Protein 5M31 (pdb70)

B-factor: mean 29.48, std 11.25, range [15.14, 81.18]

InterPro domains:
  IPR002589 Macro domain [PF01661] (18-130)
  IPR002589 Macro domain [PS51154] (1-155)
  IPR002589 Macro domain [SM00506] (1-132)
  IPR043472 Macro domain-like [G3DSA:3.40.220.10] (1-148)
  IPR043472 Macro domain-like [SSF52949] (1-149)
  IPR050892 ADP-ribose derivative metabolism enzymes [PTHR12521] (2-158)

Sequence (151 aa):
GGMLRFVRGNLLEAPVEALVNTVNTVGVMGKGVALQFKRAFPDNYQAYVKACERGQVQIGRIFVYDRGPLAQPRYIFNFPTKKHWRHPSRMEEYVEEGLKKDLVCRRIQELRVRSIALPPLGAGNGGLPWPEVKQRIQEALEALEEGVEVWWVYEEP

Radius of gyration: 13.83 Å; Cα contacts (8 Å, |Δi|>4): 325; chains: 1; bounding box: 28×33×36 Å

Structure (mmCIF, N/CA/C/O backbone):
data_5M31
#
_entry.id   5M31
#
_cell.length_a   103.600
_cell.length_b   45.020
_cell.length_c   35.540
_cell.angle_alpha   90.00
_cell.angle_beta   101.25
_cell.angle_gamma   90.00
#
_symmetry.space_group_name_H-M   'C 1 2 1'
#
loop_
_entity.id
_entity.type
_entity.pdbx_description
1 polymer 'Appr-1-p processing domain protein'
2 non-polymer GLYCEROL
3 non-polymer 'CHLORIDE ION'
4 water water
#
loop_
_atom_site.group_PDB
_atom_site.id
_atom_site.type_symbol
_atom_site.label_atom_id
_atom_site.label_alt_id
_atom_site.label_comp_id
_atom_site.label_asym_id
_atom_site.label_entity_id
_atom_site.label_seq_id
_atom_site.pdbx_PDB_ins_code
_atom_site.Cartn_x
_atom_site.Cartn_y
_atom_site.Cartn_z
_atom_site.occupancy
_atom_site.B_iso_or_equiv
_atom_site.auth_seq_id
_atom_site.auth_comp_id
_atom_site.auth_asym_id
_atom_site.auth_atom_id
_atom_site.pdbx_PDB_model_num
ATOM 1 N N . GLY A 1 9 ? -15.649 -33.226 32.185 1.00 66.58 -1 GLY A N 1
ATOM 2 C CA . GLY A 1 9 ? -16.988 -33.579 31.600 1.00 66.66 -1 GLY A CA 1
ATOM 3 C C . GLY A 1 9 ? -17.226 -33.095 30.172 1.00 65.19 -1 GLY A C 1
ATOM 4 O O . GLY A 1 9 ? -18.231 -32.421 29.880 1.00 63.88 -1 GLY A O 1
ATOM 5 N N . GLY A 1 10 ? -16.313 -33.464 29.273 1.00 62.98 0 GLY A N 1
ATOM 6 C CA . GLY A 1 10 ? -16.417 -33.085 27.867 1.00 58.54 0 GLY A CA 1
ATOM 7 C C . GLY A 1 10 ? -17.458 -33.921 27.152 1.00 56.64 0 GLY A C 1
ATOM 8 O O . GLY A 1 10 ? -17.598 -35.112 27.433 1.00 57.54 0 GLY A O 1
ATOM 9 N N . MET A 1 11 ? -18.173 -33.308 26.206 1.00 50.13 1 MET A N 1
ATOM 10 C CA . MET A 1 11 ? -19.383 -33.907 25.665 1.00 51.22 1 MET A CA 1
ATOM 11 C C . MET A 1 11 ? -19.749 -33.219 24.351 1.00 44.49 1 MET A C 1
ATOM 12 O O . MET A 1 11 ? -19.734 -32.010 24.289 1.00 44.08 1 MET A O 1
ATOM 17 N N . LEU A 1 12 ? -20.084 -34.015 23.335 1.00 41.00 2 LEU A N 1
ATOM 18 C CA . LEU A 1 12 ? -20.525 -33.522 22.033 1.00 40.37 2 LEU A CA 1
ATOM 19 C C . LEU A 1 12 ? -22.008 -33.817 21.868 1.00 42.25 2 LEU A C 1
ATOM 20 O O . LEU A 1 12 ? -22.435 -34.974 22.013 1.00 42.64 2 LEU A O 1
ATOM 25 N N . ARG A 1 13 ? -22.805 -32.774 21.601 1.00 40.71 3 ARG A N 1
ATOM 26 C CA . ARG A 1 13 ? -24.246 -32.914 21.435 1.00 41.81 3 ARG A CA 1
ATOM 27 C C . ARG A 1 13 ? -24.651 -32.267 20.118 1.00 38.49 3 ARG A C 1
ATOM 28 O O . ARG A 1 13 ? -24.202 -31.163 19.803 1.00 30.96 3 ARG A O 1
ATOM 36 N N . PHE A 1 14 ? -25.536 -32.942 19.378 1.00 40.44 4 PHE A N 1
ATOM 37 C CA . PHE A 1 14 ? -26.048 -32.423 18.123 1.00 38.52 4 PHE A CA 1
ATOM 38 C C . PHE A 1 14 ? -27.510 -31.991 18.307 1.00 37.47 4 PHE A C 1
ATOM 39 O O . PHE A 1 14 ? -28.364 -32.819 18.633 1.00 43.89 4 PHE A O 1
ATOM 47 N N . VAL A 1 15 ? -27.784 -30.688 18.152 1.00 32.66 5 VAL A N 1
ATOM 48 C CA . VAL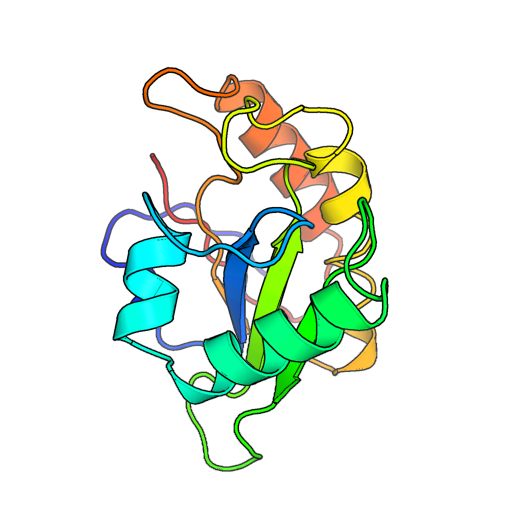 A 1 15 ? -29.046 -30.055 18.566 1.00 31.37 5 VAL A CA 1
ATOM 49 C C . VAL A 1 15 ? -29.706 -29.218 17.418 1.00 29.72 5 VAL A C 1
ATOM 50 O O . VAL A 1 15 ? -29.053 -28.897 16.439 1.00 28.59 5 VAL A O 1
ATOM 54 N N . ARG A 1 16 ? -30.956 -28.804 17.591 1.00 28.94 6 ARG A N 1
ATOM 55 C CA . ARG A 1 16 ? -31.574 -27.856 16.669 1.00 29.34 6 ARG A CA 1
ATOM 56 C C . ARG A 1 16 ? -31.999 -26.636 17.404 1.00 29.49 6 ARG A C 1
ATOM 57 O O . ARG A 1 16 ? -32.374 -26.711 18.624 1.00 31.71 6 ARG A O 1
ATOM 65 N N . GLY A 1 17 ? -31.967 -25.513 16.716 1.00 27.99 7 GLY A N 1
ATOM 66 C CA . GLY A 1 17 ? -32.372 -24.245 17.296 1.00 27.55 7 GLY A CA 1
ATOM 67 C C . GLY A 1 17 ? -31.602 -23.072 16.758 1.00 25.91 7 GLY A C 1
ATOM 68 O O . GLY A 1 17 ? -30.993 -23.155 15.657 1.00 25.31 7 GLY A O 1
ATOM 69 N N . ASN A 1 18 ? -31.525 -21.999 17.564 1.00 25.28 8 ASN A N 1
ATOM 70 C CA . ASN A 1 18 ? -30.869 -20.758 17.140 1.00 24.83 8 ASN A CA 1
ATOM 71 C C . ASN A 1 18 ? -29.464 -20.740 17.728 1.00 22.96 8 ASN A C 1
ATOM 72 O O . ASN A 1 18 ? -29.291 -20.559 18.954 1.00 22.05 8 ASN A O 1
ATOM 77 N N . LEU A 1 19 ? -28.476 -20.936 16.885 1.00 21.40 9 LEU A N 1
ATOM 78 C CA . LEU A 1 19 ? -27.077 -20.964 17.356 1.00 21.21 9 LEU A CA 1
ATOM 79 C C . LEU A 1 19 ? -26.705 -19.748 18.197 1.00 21.67 9 LEU A C 1
ATOM 80 O O . LEU A 1 19 ? -25.912 -19.853 19.167 1.00 21.99 9 LEU A O 1
ATOM 85 N N . LEU A 1 20 ? -27.258 -18.599 17.833 1.00 23.40 10 LEU A N 1
ATOM 86 C CA . LEU A 1 20 ? -26.917 -17.354 18.451 1.00 26.55 10 LEU A CA 1
ATOM 87 C C . LEU A 1 20 ? -27.375 -17.286 19.902 1.00 27.13 10 LEU A C 1
ATOM 88 O O . LEU A 1 20 ? -26.797 -16.545 20.651 1.00 29.84 10 LEU A O 1
ATOM 93 N N . GLU A 1 21 ? -28.298 -18.165 20.296 1.00 25.38 11 GLU A N 1
ATOM 94 C CA . GLU A 1 21 ? -28.802 -18.249 21.655 1.00 27.94 11 GLU A CA 1
ATOM 95 C C . GLU A 1 21 ? -28.096 -19.271 22.532 1.00 25.47 11 GLU A C 1
ATOM 96 O O . GLU A 1 21 ? -28.486 -19.476 23.689 1.00 25.29 11 GLU A O 1
ATOM 102 N N . ALA A 1 22 ? -27.115 -19.985 21.970 1.00 22.54 12 ALA A N 1
ATOM 103 C CA . ALA A 1 22 ? -26.502 -21.050 22.699 1.00 22.05 12 ALA A CA 1
ATOM 104 C C . ALA A 1 22 ? -25.845 -20.429 23.975 1.00 21.92 12 ALA A C 1
ATOM 105 O O . ALA A 1 22 ? -25.109 -19.470 23.852 1.00 21.94 12 ALA A O 1
ATOM 107 N N . PRO A 1 23 ? -26.033 -21.037 25.129 1.00 22.84 13 PRO A N 1
ATOM 108 C CA . PRO A 1 23 ? -25.583 -20.379 26.416 1.00 23.51 13 PRO A CA 1
ATOM 109 C C . PRO A 1 23 ? -24.168 -20.765 26.786 1.00 23.02 13 PRO A C 1
ATOM 110 O O . PRO A 1 23 ? -23.914 -21.416 27.828 1.00 24.11 13 PRO A O 1
ATOM 114 N N . VAL A 1 24 ? -23.256 -20.470 25.858 1.00 21.49 14 VAL A N 1
ATOM 115 C CA . VAL A 1 24 ? -21.896 -20.994 25.916 1.00 21.07 14 VAL A CA 1
ATOM 116 C C . VAL A 1 24 ? -20.876 -19.876 25.901 1.00 20.73 14 VAL A C 1
ATOM 117 O O . VAL A 1 24 ? -21.223 -18.745 25.758 1.00 21.97 14 VAL A O 1
ATOM 121 N N . GLU A 1 25 ? -19.599 -20.218 26.046 1.00 20.07 15 GLU A N 1
ATOM 122 C CA . GLU A 1 25 ? -18.520 -19.222 26.114 1.00 20.72 15 GLU A CA 1
ATOM 123 C C . GLU A 1 25 ? -18.126 -18.736 24.740 1.00 19.48 15 GLU A C 1
ATOM 124 O O . GLU A 1 25 ? -17.609 -17.650 24.631 1.00 20.07 15 GLU A O 1
ATOM 130 N N . ALA A 1 26 ? -18.286 -19.586 23.710 1.00 18.90 16 ALA A N 1
ATOM 131 C CA . ALA A 1 26 ? -17.748 -19.277 22.389 1.00 17.62 16 ALA A CA 1
ATOM 132 C C . ALA A 1 26 ? -18.757 -19.722 21.338 1.00 17.03 16 ALA A C 1
ATOM 133 O O . ALA A 1 26 ? -19.292 -20.806 21.457 1.00 17.26 16 ALA A O 1
ATOM 135 N N . LEU A 1 27 ? -18.952 -18.885 20.324 1.00 16.79 17 LEU A N 1
ATOM 136 C CA . LEU A 1 27 ? -19.707 -19.257 19.132 1.00 15.98 17 LEU A CA 1
ATOM 137 C C . LEU A 1 27 ? -18.786 -19.311 17.938 1.00 15.49 17 LEU A C 1
ATOM 138 O O . LEU A 1 27 ? -17.915 -18.452 17.760 1.00 15.23 17 LEU A O 1
ATOM 143 N N . VAL A 1 28 ? -19.054 -20.278 17.095 1.00 15.15 18 VAL A N 1
ATOM 144 C CA . VAL A 1 28 ? -18.387 -20.345 15.752 1.00 15.14 18 VAL A CA 1
ATOM 145 C C . VAL A 1 28 ? -19.271 -19.749 14.666 1.00 15.90 18 VAL A C 1
ATOM 146 O O . VAL A 1 28 ? -20.442 -20.129 14.519 1.00 16.40 18 VAL A O 1
ATOM 150 N N . ASN A 1 29 ? -18.671 -18.852 13.907 1.00 15.82 19 ASN A N 1
ATOM 151 C CA . ASN A 1 29 ? -19.259 -18.193 12.740 1.00 16.25 19 ASN A CA 1
ATOM 152 C C . ASN A 1 29 ? -18.504 -18.719 11.530 1.00 16.67 19 ASN A C 1
ATOM 153 O O . ASN A 1 29 ? -17.286 -18.752 11.547 1.00 17.25 19 ASN A O 1
ATOM 158 N N . THR A 1 30 ? -19.214 -19.119 10.499 1.00 16.91 20 THR A N 1
ATOM 159 C CA . THR A 1 30 ? -18.564 -19.646 9.286 1.00 17.38 20 THR A CA 1
ATOM 160 C C . THR A 1 30 ? -18.380 -18.481 8.301 1.00 17.65 20 THR A C 1
ATOM 161 O O . THR A 1 30 ? -19.352 -17.765 7.957 1.00 17.83 20 THR A O 1
ATOM 165 N N . VAL A 1 31 ? -17.128 -18.243 7.895 1.00 16.88 21 VAL A N 1
ATOM 166 C CA . VAL A 1 31 ? -16.800 -17.040 7.185 1.00 17.61 21 VAL A CA 1
ATOM 167 C C . VAL A 1 31 ? -16.008 -17.358 5.910 1.00 18.14 21 VAL A C 1
ATOM 168 O O . VAL A 1 31 ? -15.678 -18.508 5.625 1.00 19.37 21 VAL A O 1
ATOM 172 N N . ASN A 1 32 ? -15.771 -16.331 5.155 1.00 19.58 22 ASN A N 1
ATOM 173 C CA . ASN A 1 32 ? -14.812 -16.384 4.028 1.00 18.83 22 ASN A CA 1
ATOM 174 C C . ASN A 1 32 ? -13.621 -15.509 4.367 1.00 20.02 22 ASN A C 1
ATOM 175 O O . ASN A 1 32 ? -13.518 -14.974 5.499 1.00 19.90 22 ASN A O 1
ATOM 180 N N . THR A 1 33 ? -12.656 -15.433 3.458 1.00 19.72 23 THR A N 1
ATOM 181 C CA . THR A 1 33 ? -11.406 -14.745 3.753 1.00 20.78 23 THR A CA 1
ATOM 182 C C . THR A 1 33 ? -11.316 -13.387 3.106 1.00 21.31 23 THR A C 1
ATOM 183 O O . THR A 1 33 ? -10.272 -12.742 3.175 1.00 22.73 23 THR A O 1
ATOM 187 N N . VAL A 1 34 ? -12.372 -12.961 2.441 1.00 21.38 24 VAL A N 1
ATOM 188 C CA . VAL A 1 34 ? -12.370 -11.663 1.731 1.00 23.13 24 VAL A CA 1
ATOM 189 C C . VAL A 1 34 ? -13.125 -10.509 2.411 1.00 23.93 24 VAL A C 1
ATOM 190 O O . VAL A 1 34 ? -13.175 -9.415 1.872 1.00 26.53 24 VAL A O 1
ATOM 194 N N . GLY A 1 35 ? -13.647 -10.734 3.610 1.00 22.62 25 GLY A N 1
ATOM 195 C CA . GLY A 1 35 ? -14.096 -9.638 4.456 1.00 23.14 25 GLY A CA 1
ATOM 196 C C . GLY A 1 35 ? -15.540 -9.285 4.270 1.00 23.84 25 GLY A C 1
ATOM 197 O O . GLY A 1 35 ? -15.941 -8.165 4.554 1.00 25.87 25 GLY A O 1
ATOM 198 N N . VAL A 1 36 ? -16.342 -10.272 3.852 1.00 23.06 26 VAL A N 1
ATOM 199 C CA . VAL A 1 36 ? -17.765 -10.072 3.618 1.00 23.69 26 VAL A CA 1
ATOM 200 C C . VAL A 1 36 ? -18.618 -11.019 4.483 1.00 22.72 26 VAL A C 1
ATOM 201 O O . VAL A 1 36 ? -18.358 -12.233 4.547 1.00 22.36 26 VAL A O 1
ATOM 205 N N . MET A 1 37 ? -19.598 -10.465 5.197 1.00 22.74 27 MET A N 1
ATOM 206 C CA . MET A 1 37 ? -20.566 -11.302 5.900 1.00 21.74 27 MET A CA 1
ATOM 207 C C . MET A 1 37 ? -21.924 -10.944 5.350 1.00 24.59 27 MET A C 1
ATOM 208 O O . MET A 1 37 ? -22.625 -10.119 5.910 1.00 26.49 27 MET A O 1
ATOM 213 N N . GLY A 1 38 ? -22.276 -11.562 4.236 1.00 25.75 28 GLY A N 1
ATOM 214 C CA . GLY A 1 38 ? -23.461 -11.110 3.467 1.00 28.10 28 GLY A CA 1
ATOM 215 C C . GLY A 1 38 ? -24.642 -12.065 3.503 1.00 30.07 28 GLY A C 1
ATOM 216 O O . GLY A 1 38 ? -25.764 -11.704 3.044 1.00 30.14 28 GLY A O 1
ATOM 217 N N . LYS A 1 39 ? -24.400 -13.331 3.795 1.00 30.12 29 LYS A N 1
ATOM 218 C CA . LYS A 1 39 ? -25.483 -14.320 3.718 1.00 33.00 29 LYS A CA 1
ATOM 219 C C . LYS A 1 39 ? -25.308 -15.413 4.720 1.00 31.62 29 LYS A C 1
ATOM 220 O O . LYS A 1 39 ? -24.248 -15.539 5.334 1.00 28.92 29 LYS A O 1
ATOM 226 N N . GLY A 1 40 ? -26.368 -16.195 4.918 1.00 31.62 30 GLY A N 1
ATOM 227 C CA . GLY A 1 40 ? -26.293 -17.352 5.802 1.00 30.83 30 GLY A CA 1
ATOM 228 C C . GLY A 1 40 ? -25.931 -17.016 7.234 1.00 28.02 30 GLY A C 1
ATOM 229 O O . GLY A 1 40 ? -26.385 -16.004 7.819 1.00 26.61 30 GLY A O 1
ATOM 230 N N . VAL A 1 41 ? -25.159 -17.922 7.842 1.00 26.34 31 VAL A N 1
ATOM 231 C CA . VAL A 1 41 ? -24.791 -17.781 9.214 1.00 24.70 31 VAL A CA 1
ATOM 232 C C . VAL A 1 41 ? -24.066 -16.450 9.435 1.00 22.74 31 VAL A C 1
ATOM 233 O O . VAL A 1 41 ? -24.330 -15.730 10.408 1.00 22.28 31 VAL A O 1
ATOM 237 N N . ALA A 1 42 ? -23.164 -16.120 8.529 1.00 21.29 32 ALA A N 1
ATOM 238 C CA . ALA A 1 42 ? -22.284 -14.957 8.740 1.00 21.21 32 ALA A CA 1
ATOM 239 C C . ALA A 1 42 ? -23.143 -13.674 8.796 1.00 21.77 32 ALA A C 1
ATOM 240 O O . ALA A 1 42 ? -22.854 -12.764 9.543 1.00 21.11 32 ALA A O 1
ATOM 242 N N . LEU A 1 43 ? -24.181 -13.609 7.965 1.00 22.96 33 LEU A N 1
ATOM 243 C CA . LEU A 1 43 ? -25.102 -12.469 8.003 1.00 24.89 33 LEU A CA 1
ATOM 244 C C . LEU A 1 43 ? -25.750 -12.312 9.373 1.00 24.95 33 LEU A C 1
ATOM 245 O O . LEU A 1 43 ? -25.828 -11.209 9.922 1.00 24.71 33 LEU A O 1
ATOM 250 N N . GLN A 1 44 ? -26.142 -13.424 9.974 1.00 25.15 34 GLN A N 1
ATOM 251 C CA . GLN A 1 44 ? -26.778 -13.379 11.296 1.00 26.79 34 GLN A CA 1
ATOM 252 C C . GLN A 1 44 ? -25.765 -12.866 12.321 1.00 25.22 34 GLN A C 1
ATOM 253 O O . GLN A 1 44 ? -26.086 -12.040 13.190 1.00 24.79 34 GLN A O 1
ATOM 259 N N . PHE A 1 45 ? -24.532 -13.365 12.204 1.00 22.73 35 PHE A N 1
ATOM 260 C CA . PHE A 1 45 ? -23.435 -12.899 13.070 1.00 21.74 35 PHE A CA 1
ATOM 261 C C . PHE A 1 45 ? -23.113 -11.438 12.872 1.00 21.60 35 PHE A C 1
ATOM 262 O O . PHE A 1 45 ? -22.880 -10.725 13.849 1.00 23.15 35 PHE A O 1
ATOM 270 N N . LYS A 1 46 ? -23.102 -10.957 11.634 1.00 22.46 36 LYS A N 1
ATOM 271 C CA . LYS A 1 46 ? -22.842 -9.528 11.402 1.00 24.14 36 LYS A CA 1
ATOM 272 C C . LYS A 1 46 ? -23.833 -8.653 12.157 1.00 25.97 36 LYS A C 1
ATOM 273 O O . LYS A 1 46 ? -23.441 -7.698 12.822 1.00 25.95 36 LYS A O 1
ATOM 279 N N . ARG A 1 47 ? -25.111 -9.008 12.020 1.00 27.85 37 ARG A N 1
ATOM 280 C CA . ARG A 1 47 ? -26.239 -8.247 12.686 1.00 29.68 37 ARG A CA 1
ATOM 281 C C . ARG A 1 47 ? -26.197 -8.336 14.219 1.00 29.00 37 ARG A C 1
ATOM 282 O O . ARG A 1 47 ? -26.410 -7.330 14.888 1.00 29.81 37 ARG A O 1
ATOM 290 N N . ALA A 1 48 ? -25.845 -9.512 14.772 1.00 26.63 38 ALA A N 1
ATOM 291 C CA . ALA A 1 48 ? -25.853 -9.754 16.218 1.00 27.19 38 ALA A CA 1
ATOM 292 C C . ALA A 1 48 ? -24.598 -9.237 16.865 1.00 25.68 38 ALA A C 1
ATOM 293 O O . ALA A 1 48 ? -24.582 -8.935 18.061 1.00 26.52 38 ALA A O 1
ATOM 295 N N . PHE A 1 49 ? -23.487 -9.257 16.099 1.00 23.97 39 PHE A N 1
ATOM 296 C CA . PHE A 1 49 ? -22.191 -8.978 16.656 1.00 23.62 39 PHE A CA 1
ATOM 297 C C . PHE A 1 49 ? -21.396 -8.000 15.802 1.00 23.92 39 PHE A C 1
ATOM 298 O O . PHE A 1 49 ? -20.313 -8.349 15.225 1.00 22.13 39 PHE A O 1
ATOM 306 N N . PRO A 1 50 ? -21.831 -6.735 15.803 1.00 25.12 40 PRO A N 1
ATOM 307 C CA . PRO A 1 50 ? -21.149 -5.775 14.930 1.00 25.53 40 PRO A CA 1
ATOM 308 C C . PRO A 1 50 ? -19.644 -5.548 15.228 1.00 25.23 40 PRO A C 1
ATOM 309 O O . PRO A 1 50 ? -18.850 -5.315 14.304 1.00 24.57 40 PRO A O 1
ATOM 313 N N . ASP A 1 51 ? -19.248 -5.540 16.494 1.00 25.22 41 ASP A N 1
ATOM 314 C CA . ASP A 1 51 ? -17.838 -5.322 16.800 1.00 25.85 41 ASP A CA 1
ATOM 315 C C . ASP A 1 51 ? -16.929 -6.464 16.260 1.00 23.71 41 ASP A C 1
ATOM 316 O O . ASP A 1 51 ? -15.818 -6.212 15.786 1.00 22.96 41 ASP A O 1
ATOM 321 N N . ASN A 1 52 ? -17.439 -7.698 16.313 1.00 21.79 42 ASN A N 1
ATOM 322 C CA . ASN A 1 52 ? -16.770 -8.856 15.703 1.00 20.04 42 ASN A CA 1
ATOM 323 C C . ASN A 1 52 ? -16.656 -8.660 14.213 1.00 19.89 42 ASN A C 1
ATOM 324 O O . ASN A 1 52 ? -15.592 -8.894 13.649 1.00 19.23 42 ASN A O 1
ATOM 329 N N . TYR A 1 53 ? -17.735 -8.183 13.587 1.00 20.22 43 TYR A N 1
ATOM 330 C CA . TYR A 1 53 ? -17.695 -7.970 12.128 1.00 20.92 43 TYR A CA 1
ATOM 331 C C . TYR A 1 53 ? -16.634 -6.957 11.741 1.00 22.03 43 TYR A C 1
ATOM 332 O O . TYR A 1 53 ? -15.789 -7.223 10.856 1.00 21.45 43 TYR A O 1
ATOM 341 N N . GLN A 1 54 ? -16.580 -5.832 12.452 1.00 23.74 44 GLN A N 1
ATOM 342 C CA . GLN A 1 54 ? -15.555 -4.821 12.129 1.00 26.45 44 GLN A CA 1
ATOM 343 C C . GLN A 1 54 ? -14.164 -5.351 12.363 1.00 24.93 44 GLN A C 1
ATOM 344 O O . GLN A 1 54 ? -13.270 -5.115 11.569 1.00 24.56 44 GLN A O 1
ATOM 350 N N . ALA A 1 55 ? -13.960 -6.066 13.483 1.00 23.23 45 ALA A N 1
ATOM 351 C CA . ALA A 1 55 ? -12.647 -6.675 13.733 1.00 22.99 45 ALA A CA 1
ATOM 352 C C . ALA A 1 55 ? -12.245 -7.669 12.656 1.00 21.53 45 ALA A C 1
ATOM 353 O O . ALA A 1 55 ? -11.078 -7.674 12.194 1.00 22.08 45 ALA A O 1
ATOM 355 N N . TYR A 1 56 ? -13.224 -8.451 12.213 1.00 20.34 46 TYR A N 1
ATOM 356 C CA . TYR A 1 56 ? -13.041 -9.420 11.126 1.00 19.69 46 TYR A CA 1
ATOM 357 C C . TYR A 1 56 ? -12.661 -8.745 9.817 1.00 20.71 46 TYR A C 1
ATOM 358 O O . TYR A 1 56 ? -11.739 -9.191 9.096 1.00 20.22 46 TYR A O 1
ATOM 367 N N . VAL A 1 57 ? -13.332 -7.660 9.493 1.00 21.91 47 VAL A N 1
ATOM 368 C CA . VAL A 1 57 ? -12.995 -6.925 8.284 1.00 22.93 47 VAL A CA 1
ATOM 369 C C . VAL A 1 57 ? -11.544 -6.458 8.326 1.00 23.68 47 VAL A C 1
ATOM 370 O O . VAL A 1 57 ? -10.790 -6.641 7.339 1.00 23.18 47 VAL A O 1
ATOM 374 N N . LYS A 1 58 ? -11.132 -5.851 9.442 1.00 24.43 48 LYS A N 1
ATOM 375 C CA . LYS A 1 58 ? -9.764 -5.428 9.585 1.00 26.47 48 LYS A CA 1
ATOM 376 C C . LYS A 1 58 ? -8.761 -6.589 9.525 1.00 24.73 48 LYS A C 1
ATOM 377 O O . LYS A 1 58 ? -7.721 -6.450 8.847 1.00 25.67 48 LYS A O 1
ATOM 383 N N . ALA A 1 59 ? -9.107 -7.747 10.096 1.00 22.78 49 ALA A N 1
ATOM 384 C CA . ALA A 1 59 ? -8.207 -8.907 10.079 1.00 22.45 49 ALA A CA 1
ATOM 385 C C . ALA A 1 59 ? -8.059 -9.416 8.638 1.00 22.69 49 ALA A C 1
ATOM 386 O O . ALA A 1 59 ? -6.971 -9.830 8.174 1.00 23.21 49 ALA A O 1
ATOM 388 N N . CYS A 1 60 ? -9.165 -9.387 7.911 1.00 22.76 50 CYS A N 1
ATOM 389 C CA . CYS A 1 60 ? -9.072 -9.784 6.477 1.00 23.65 50 CYS A CA 1
ATOM 390 C C . CYS A 1 60 ? -8.198 -8.808 5.684 1.00 26.38 50 CYS A C 1
ATOM 391 O O . CYS A 1 60 ? -7.490 -9.220 4.756 1.00 26.86 50 CYS A O 1
ATOM 394 N N . GLU A 1 61 ? -8.334 -7.509 5.933 1.00 28.66 51 GLU A N 1
ATOM 395 C CA . GLU A 1 61 ? -7.506 -6.505 5.221 1.00 33.44 51 GLU A CA 1
ATOM 396 C C . GLU A 1 61 ? -6.026 -6.746 5.466 1.00 33.15 51 GLU A C 1
ATOM 397 O O . GLU A 1 61 ? -5.192 -6.534 4.569 1.00 34.66 51 GLU A O 1
ATOM 403 N N . ARG A 1 62 ? -5.704 -7.246 6.651 1.00 33.22 52 ARG A N 1
ATOM 404 C CA . ARG A 1 62 ? -4.335 -7.579 7.012 1.00 35.95 52 ARG A CA 1
ATOM 405 C C . ARG A 1 62 ? -3.846 -8.916 6.457 1.00 35.61 52 ARG A C 1
ATOM 406 O O . ARG A 1 62 ? -2.678 -9.228 6.612 1.00 38.91 52 ARG A O 1
ATOM 414 N N . GLY A 1 63 ? -4.722 -9.718 5.870 1.00 33.45 53 GLY A N 1
ATOM 415 C CA . GLY A 1 63 ? -4.357 -11.063 5.404 1.00 33.69 53 GLY A CA 1
ATOM 416 C C . GLY A 1 63 ? -4.284 -12.106 6.519 1.00 32.05 53 GLY A C 1
ATOM 417 O O . GLY A 1 63 ? -3.789 -13.231 6.309 1.00 31.54 53 GLY A O 1
ATOM 418 N N . GLN A 1 64 ? -4.913 -11.794 7.647 1.00 27.99 54 GLN A N 1
ATOM 419 C CA . GLN A 1 64 ? -4.821 -12.634 8.796 1.00 27.89 54 GLN A CA 1
ATOM 420 C C . GLN A 1 64 ? -5.801 -13.799 8.764 1.00 25.39 54 GLN A C 1
ATOM 421 O O . GLN A 1 64 ? -5.665 -14.757 9.550 1.00 24.66 54 GLN A O 1
ATOM 427 N N . VAL A 1 65 ? -6.872 -13.654 7.989 1.00 23.48 55 VAL A N 1
ATOM 428 C CA . VAL A 1 65 ? -7.902 -14.670 7.912 1.00 22.84 55 VAL A CA 1
ATOM 429 C C . VAL A 1 65 ? -7.671 -15.568 6.723 1.00 22.18 55 VAL A C 1
ATOM 430 O O . VAL A 1 65 ? -7.599 -15.095 5.589 1.00 23.84 55 VAL A O 1
ATOM 434 N N . GLN A 1 66 ? -7.352 -16.817 7.009 1.00 21.13 56 GLN A N 1
ATOM 435 C CA . GLN A 1 66 ? -6.974 -17.777 5.982 1.00 22.48 56 GLN A CA 1
ATOM 436 C C . GLN A 1 66 ? -7.547 -19.110 6.312 1.00 20.67 56 GLN A C 1
ATOM 437 O O . GLN A 1 66 ? -7.938 -19.383 7.445 1.00 19.80 56 GLN A O 1
ATOM 443 N N . ILE A 1 67 ? -7.597 -19.972 5.305 1.00 21.43 57 ILE A N 1
ATOM 444 C CA . ILE A 1 67 ? -7.943 -21.358 5.529 1.00 20.81 57 ILE A CA 1
ATOM 445 C C . ILE A 1 67 ? -7.010 -21.972 6.602 1.00 20.87 57 ILE A C 1
ATOM 446 O O . ILE A 1 67 ? -5.783 -21.740 6.593 1.00 20.84 57 ILE A O 1
ATOM 451 N N . GLY A 1 68 ? -7.644 -22.633 7.583 1.00 19.59 58 GLY A N 1
ATOM 452 C CA . GLY A 1 68 ? -6.953 -23.271 8.705 1.00 20.20 58 GLY A CA 1
ATOM 453 C C . GLY A 1 68 ? -6.495 -22.294 9.737 1.00 19.47 58 GLY A C 1
ATOM 454 O O . GLY A 1 68 ? -5.718 -22.671 10.625 1.00 20.49 58 GLY A O 1
ATOM 455 N N . ARG A 1 69 ? -6.978 -21.040 9.675 1.00 18.75 59 ARG A N 1
ATOM 456 C CA . ARG A 1 69 ? -6.538 -19.994 10.605 1.00 19.60 59 ARG A CA 1
ATOM 457 C C . ARG A 1 69 ? -7.766 -19.210 11.070 1.00 19.93 59 ARG A C 1
ATOM 458 O O . ARG A 1 69 ? -8.140 -18.220 10.498 1.00 20.77 59 ARG A O 1
ATOM 466 N N . ILE A 1 70 ? -8.369 -19.699 12.159 1.00 18.46 60 ILE A N 1
ATOM 467 C CA . ILE A 1 70 ? -9.545 -19.084 12.747 1.00 18.35 60 ILE A CA 1
ATOM 468 C C . ILE A 1 70 ? -9.194 -17.715 13.268 1.00 18.55 60 ILE A C 1
ATOM 469 O O . ILE A 1 70 ? -8.171 -17.526 13.976 1.00 20.56 60 ILE A O 1
ATOM 474 N N . PHE A 1 71 ? -10.058 -16.763 13.020 1.00 17.87 61 PHE A N 1
ATOM 475 C CA . PHE A 1 71 ? -9.914 -15.453 13.606 1.00 18.36 61 PHE A CA 1
ATOM 476 C C . PHE A 1 71 ? -10.848 -15.327 14.805 1.00 17.82 61 PHE A C 1
ATOM 477 O O . PHE A 1 71 ? -12.040 -15.370 14.633 1.00 16.53 61 PHE A O 1
ATOM 485 N N . VAL A 1 72 ? -10.272 -15.199 16.017 1.00 18.77 62 VAL A N 1
ATOM 486 C CA . VAL A 1 72 ? -11.045 -15.115 17.237 1.00 19.65 62 VAL A CA 1
ATOM 487 C C . VAL A 1 72 ? -11.189 -13.681 17.675 1.00 19.91 62 VAL A C 1
ATOM 488 O O . VAL A 1 72 ? -10.194 -12.905 17.657 1.00 22.12 62 VAL A O 1
ATOM 492 N N . TYR A 1 73 ? -12.409 -13.288 17.986 1.00 18.91 63 TYR A N 1
ATOM 493 C CA . TYR A 1 73 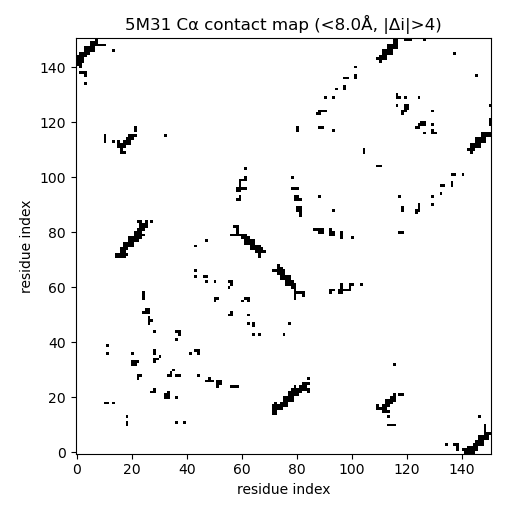? -12.678 -11.978 18.584 1.00 20.11 63 TYR A CA 1
ATOM 494 C C . TYR A 1 73 ? -13.129 -12.163 20.042 1.00 20.31 63 TYR A C 1
ATOM 495 O O . TYR A 1 73 ? -14.014 -13.001 20.317 1.00 19.43 63 TYR A O 1
ATOM 504 N N . ASP A 1 74 ? -12.485 -11.434 20.954 1.00 21.58 64 ASP A N 1
ATOM 505 C CA . ASP A 1 74 ? -12.798 -11.477 22.372 1.00 22.47 64 ASP A CA 1
ATOM 506 C C . ASP A 1 74 ? -13.701 -10.299 22.746 1.00 23.30 64 ASP A C 1
ATOM 507 O O . ASP A 1 74 ? -13.284 -9.129 22.685 1.00 24.21 64 ASP A O 1
ATOM 512 N N . ARG A 1 75 ? -14.921 -10.593 23.184 1.00 22.89 65 ARG A N 1
ATOM 513 C CA . ARG A 1 75 ? -15.849 -9.543 23.525 1.00 23.98 65 ARG A CA 1
ATOM 514 C C . ARG A 1 75 ? -15.612 -9.046 24.945 1.00 25.52 65 ARG A C 1
ATOM 515 O O . ARG A 1 75 ? -16.226 -8.092 25.385 1.00 27.26 65 ARG A O 1
ATOM 523 N N . GLY A 1 76 ? -14.730 -9.707 25.661 1.00 25.98 66 GLY A N 1
ATOM 524 C CA . GLY A 1 76 ? -14.372 -9.272 27.005 1.00 27.85 66 GLY A CA 1
ATOM 525 C C . GLY A 1 76 ? -14.773 -10.286 28.060 1.00 27.96 66 GLY A C 1
ATOM 526 O O . GLY A 1 76 ? -15.619 -11.132 27.841 1.00 26.92 66 GLY A O 1
ATOM 527 N N . PRO A 1 77 ? -14.093 -10.247 29.204 1.00 29.65 67 PRO A N 1
ATOM 528 C CA . PRO A 1 77 ? -14.289 -11.277 30.202 1.00 30.11 67 PRO A CA 1
ATOM 529 C C . PRO A 1 77 ? -15.677 -11.334 30.806 1.00 30.06 67 PRO A C 1
ATOM 530 O O . PRO A 1 77 ? -15.983 -12.319 31.476 1.00 31.64 67 PRO A O 1
ATOM 534 N N . LEU A 1 78 ? -16.485 -10.267 30.673 1.00 29.73 68 LEU A N 1
ATOM 535 C CA . LEU A 1 78 ? -17.816 -10.231 31.256 1.00 30.32 68 LEU A CA 1
ATOM 536 C C . LEU A 1 78 ? -18.904 -10.534 30.238 1.00 28.25 68 LEU A C 1
ATOM 537 O O . LEU A 1 78 ? -20.097 -10.470 30.549 1.00 28.58 68 LEU A O 1
ATOM 542 N N . ALA A 1 79 ? -18.492 -10.855 29.024 1.00 26.43 69 ALA A N 1
ATOM 543 C CA . ALA A 1 79 ? -19.449 -11.013 27.933 1.00 25.01 69 ALA A CA 1
ATOM 544 C C . ALA A 1 79 ? -19.873 -12.459 27.799 1.00 24.13 69 ALA A C 1
ATOM 545 O O . ALA A 1 79 ? -19.130 -13.369 28.174 1.00 23.75 69 ALA A O 1
ATOM 547 N N . GLN A 1 80 ? -21.041 -12.653 27.181 1.00 23.80 70 GLN A N 1
ATOM 548 C CA . GLN A 1 80 ? -21.509 -13.954 26.737 1.00 22.95 70 GLN A CA 1
ATOM 549 C C . GLN A 1 80 ? -22.213 -13.791 25.415 1.00 22.63 70 GLN A C 1
ATOM 550 O O . GLN A 1 80 ? -23.076 -12.930 25.294 1.00 24.56 70 GLN A O 1
ATOM 556 N N . PRO A 1 81 ? -21.839 -14.610 24.429 1.00 21.93 71 PRO A N 1
ATOM 557 C CA . PRO A 1 81 ? -20.580 -15.355 24.399 1.00 21.42 71 PRO A CA 1
ATOM 558 C C . PRO A 1 81 ? -19.388 -14.458 24.522 1.00 21.62 71 PRO A C 1
ATOM 559 O O . PRO A 1 81 ? -19.429 -13.287 24.108 1.00 22.32 71 PRO A O 1
ATOM 563 N N . ARG A 1 82 ? -18.333 -14.954 25.159 1.00 21.78 72 ARG A N 1
ATOM 564 C CA . ARG A 1 82 ? -17.126 -14.147 25.262 1.00 22.17 72 ARG A CA 1
ATOM 565 C C . ARG A 1 82 ? -16.389 -14.087 23.913 1.00 20.67 72 ARG A C 1
ATOM 566 O O . ARG A 1 82 ? -15.815 -13.037 23.580 1.00 21.36 72 ARG A O 1
ATOM 574 N N . TYR A 1 83 ? -16.350 -15.209 23.202 1.00 19.42 73 TYR A N 1
ATOM 575 C CA . TYR A 1 83 ? -15.562 -15.317 21.956 1.00 18.37 73 TYR A CA 1
ATOM 576 C C . TYR A 1 83 ? -16.423 -15.620 20.784 1.00 17.95 73 TYR A C 1
ATOM 577 O O . TYR A 1 83 ? -17.347 -16.451 20.859 1.00 17.82 73 TYR A O 1
ATOM 586 N N . ILE A 1 84 ? -16.077 -14.971 19.676 1.00 17.70 74 ILE A N 1
ATOM 587 C CA . ILE A 1 84 ? -16.568 -15.340 18.336 1.00 17.01 74 ILE A CA 1
ATOM 588 C C . ILE A 1 84 ? -15.414 -15.939 17.544 1.00 16.41 74 ILE A C 1
ATOM 589 O O . ILE A 1 84 ? -14.380 -15.304 17.456 1.00 16.78 74 ILE A O 1
ATOM 594 N N . PHE A 1 85 ? -15.536 -17.224 17.154 1.00 15.93 75 PHE A N 1
ATOM 595 C CA . PHE A 1 85 ? -14.511 -17.945 16.422 1.00 16.33 75 PHE A CA 1
ATOM 596 C C . PHE A 1 85 ? -14.933 -17.911 14.944 1.00 15.35 75 PHE A C 1
ATOM 597 O O . PHE A 1 85 ? -15.881 -18.628 14.583 1.00 15.15 75 PHE A O 1
ATOM 605 N N . ASN A 1 86 ? -14.262 -17.068 14.171 1.00 15.30 76 ASN A N 1
ATOM 606 C CA . ASN A 1 86 ? -14.626 -16.824 12.772 1.00 15.29 76 ASN A CA 1
ATOM 607 C C . ASN A 1 86 ? -13.832 -17.850 11.966 1.00 15.41 76 ASN A C 1
ATOM 608 O O . ASN A 1 86 ? -12.633 -17.729 11.819 1.00 15.79 76 ASN A O 1
ATOM 613 N N . PHE A 1 87 ? -14.557 -18.887 11.546 1.00 15.22 77 PHE A N 1
ATOM 614 C CA . PHE A 1 87 ? -13.994 -20.161 10.940 1.00 15.95 77 PHE A CA 1
ATOM 615 C C . PHE A 1 87 ? -14.148 -20.063 9.429 1.00 16.26 77 PHE A C 1
ATOM 616 O O . PHE A 1 87 ? -15.249 -20.152 8.928 1.00 15.31 77 PHE A O 1
ATOM 624 N N . PRO A 1 88 ? -13.047 -19.896 8.706 1.00 16.18 78 PRO A N 1
ATOM 625 C CA . PRO A 1 88 ? -13.169 -19.818 7.261 1.00 16.94 78 PRO A CA 1
ATOM 626 C C . PRO A 1 88 ? -13.541 -21.179 6.635 1.00 17.45 78 PRO A C 1
ATOM 627 O O . PRO A 1 88 ? -12.895 -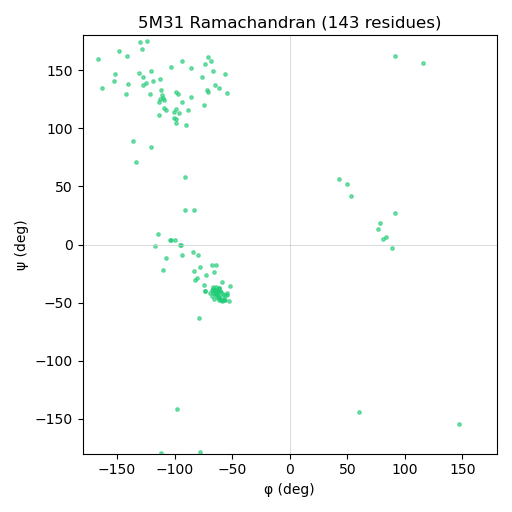22.171 6.908 1.00 17.98 78 PRO A O 1
ATOM 631 N N . THR A 1 89 ? -14.547 -21.226 5.756 1.00 17.06 79 THR A N 1
ATOM 632 C CA . THR A 1 89 ? -14.877 -22.471 5.098 1.00 17.92 79 THR A CA 1
ATOM 633 C C . THR A 1 89 ? -14.665 -22.342 3.620 1.00 17.52 79 THR A C 1
ATOM 634 O O . THR A 1 89 ? -14.876 -23.274 2.904 1.00 18.48 79 THR A O 1
ATOM 638 N N . LYS A 1 90 ? -14.270 -21.167 3.210 1.00 17.24 80 LYS A N 1
ATOM 639 C CA . LYS A 1 90 ? -14.115 -20.836 1.770 1.00 18.24 80 LYS A CA 1
ATOM 640 C C . LYS A 1 90 ? -13.331 -19.526 1.627 1.00 18.56 80 LYS A C 1
ATOM 641 O O . LYS A 1 90 ? -13.206 -18.714 2.599 1.00 18.45 80 LYS A O 1
ATOM 647 N N . LYS A 1 91 ? -12.748 -19.313 0.445 1.00 19.68 81 LYS A N 1
ATOM 648 C CA . LYS A 1 91 ? -12.002 -18.085 0.226 1.00 21.19 81 LYS A CA 1
ATOM 649 C C . LYS A 1 91 ? -12.952 -16.931 -0.059 1.00 21.71 81 LYS A C 1
ATOM 650 O O . LYS A 1 91 ? -12.995 -15.963 0.650 1.00 22.92 81 LYS A O 1
ATOM 656 N N . HIS A 1 92 ? -13.692 -17.016 -1.161 1.00 22.01 82 HIS A N 1
ATOM 657 C CA . HIS A 1 92 ? -14.577 -15.961 -1.531 1.00 21.95 82 HIS A CA 1
ATOM 658 C C . HIS A 1 92 ? -15.990 -16.358 -1.183 1.00 22.06 82 HIS A C 1
ATOM 659 O O . HIS A 1 92 ? -16.360 -17.514 -1.211 1.00 21.20 82 HIS A O 1
ATOM 666 N N . TRP A 1 93 ? -16.808 -15.360 -0.936 1.00 23.94 83 TRP A N 1
ATOM 667 C CA . TRP A 1 93 ? -18.157 -15.623 -0.506 1.00 25.20 83 TRP A CA 1
ATOM 668 C C . TRP A 1 93 ? -19.026 -16.305 -1.551 1.00 27.04 83 TRP A C 1
ATOM 669 O O . TRP A 1 93 ? -19.974 -16.978 -1.213 1.00 27.44 83 TRP A O 1
ATOM 680 N N . ARG A 1 94 ? -18.687 -16.176 -2.838 1.00 26.39 84 ARG A N 1
ATOM 681 C CA . ARG A 1 94 ? -19.394 -16.905 -3.885 1.00 27.94 84 ARG A CA 1
ATOM 682 C C . ARG A 1 94 ? -19.044 -18.374 -4.051 1.00 26.68 84 ARG A C 1
ATOM 683 O O . ARG A 1 94 ? -19.755 -19.092 -4.779 1.00 28.53 84 ARG A O 1
ATOM 691 N N . HIS A 1 95 ? -17.891 -18.775 -3.534 1.00 23.70 85 HIS A N 1
ATOM 692 C CA . HIS A 1 95 ? -17.441 -20.134 -3.649 1.00 23.35 85 HIS A CA 1
ATOM 693 C C . HIS A 1 95 ? -18.244 -21.001 -2.723 1.00 23.34 85 HIS A C 1
ATOM 694 O O . HIS A 1 95 ? -18.704 -20.529 -1.719 1.00 21.93 85 HIS A O 1
ATOM 701 N N . PRO A 1 96 ? -18.339 -22.275 -3.030 1.00 25.02 86 PRO A N 1
ATOM 702 C CA . PRO A 1 96 ? -18.958 -23.203 -2.066 1.00 25.00 86 PRO A CA 1
ATOM 703 C C . PRO A 1 96 ? -18.013 -23.388 -0.885 1.00 24.62 86 PRO A C 1
ATOM 704 O O . PRO A 1 96 ? -16.835 -23.106 -0.995 1.00 25.05 86 PRO A O 1
ATOM 708 N N . SER A 1 97 ? -18.535 -23.870 0.217 1.00 24.16 87 SER A N 1
ATOM 709 C CA . SER A 1 97 ? -17.653 -24.370 1.287 1.00 23.94 87 SER A CA 1
ATOM 710 C C . SER A 1 97 ? -16.944 -25.612 0.765 1.00 24.24 87 SER A C 1
ATOM 711 O O . SER A 1 97 ? -17.496 -26.349 -0.057 1.00 25.74 87 SER A O 1
ATOM 714 N N . ARG A 1 98 ? -15.740 -25.866 1.223 1.00 23.48 88 ARG A N 1
ATOM 715 C CA . ARG A 1 98 ? -14.972 -26.974 0.748 1.00 25.03 88 ARG A CA 1
ATOM 716 C C . ARG A 1 98 ? -14.524 -27.881 1.884 1.00 24.09 88 ARG A C 1
ATOM 717 O O . ARG A 1 98 ? -14.050 -27.382 2.912 1.00 21.20 88 ARG A O 1
ATOM 725 N N . MET A 1 99 ? -14.589 -29.186 1.651 1.00 24.47 89 MET A N 1
ATOM 726 C CA . MET A 1 99 ? -14.358 -30.144 2.769 1.00 25.11 89 MET A CA 1
ATOM 727 C C . MET A 1 99 ? -12.946 -30.004 3.329 1.00 23.80 89 MET A C 1
ATOM 728 O O . MET A 1 99 ? -12.748 -29.994 4.547 1.00 22.81 89 MET A O 1
ATOM 733 N N . GLU A 1 100 ? -11.974 -29.797 2.448 1.00 23.82 90 GLU A N 1
ATOM 734 C CA A GLU A 1 100 ? -10.573 -29.639 2.905 0.60 24.14 90 GLU A CA 1
ATOM 735 C CA B GLU A 1 100 ? -10.582 -29.636 2.876 0.40 23.61 90 GLU A CA 1
ATOM 736 C C . GLU A 1 100 ? -10.427 -28.461 3.856 1.00 22.27 90 GLU A C 1
ATOM 737 O O . GLU A 1 100 ? -9.659 -28.515 4.870 1.00 23.10 90 GLU A O 1
ATOM 748 N N . TYR A 1 101 ? -11.150 -27.395 3.600 1.00 21.19 91 TYR A N 1
ATOM 749 C CA . TYR A 1 101 ? -11.049 -26.196 4.355 1.00 20.45 91 TYR A CA 1
ATOM 750 C C . TYR A 1 101 ? -11.743 -26.397 5.718 1.00 18.79 91 TYR A C 1
ATOM 751 O O . TYR A 1 101 ? -11.284 -25.890 6.736 1.00 18.81 91 TYR A O 1
ATOM 760 N N . VAL A 1 102 ? -12.812 -27.174 5.736 1.00 18.64 92 VAL A N 1
ATOM 761 C CA . VAL A 1 102 ? -13.484 -27.525 7.022 1.00 19.03 92 VAL A CA 1
ATOM 762 C C . VAL A 1 102 ? -12.531 -28.405 7.854 1.00 19.52 92 VAL A C 1
ATOM 763 O O . VAL A 1 102 ? -12.392 -28.216 9.082 1.00 19.36 92 VAL A O 1
ATOM 767 N N . GLU A 1 103 ? -11.851 -29.338 7.200 1.00 21.03 93 GLU A N 1
ATOM 768 C CA . GLU A 1 103 ? -10.917 -30.234 7.930 1.00 22.82 93 GLU A CA 1
ATOM 769 C C . GLU A 1 103 ? -9.803 -29.441 8.579 1.00 21.81 93 GLU A C 1
ATOM 770 O O . GLU A 1 103 ? -9.483 -29.662 9.761 1.00 21.31 93 GLU A O 1
ATOM 776 N N . GLU A 1 104 ? -9.188 -28.537 7.810 1.00 21.11 94 GLU A N 1
ATOM 777 C CA . GLU A 1 104 ? -8.087 -27.733 8.333 1.00 21.63 94 GLU A CA 1
ATOM 778 C C . GLU A 1 104 ? -8.635 -26.791 9.418 1.00 19.33 94 GLU A C 1
ATOM 779 O O . GLU A 1 104 ? -7.974 -26.561 10.432 1.00 19.47 94 GLU A O 1
ATOM 785 N N . GLY A 1 105 ? -9.849 -26.252 9.215 1.00 18.11 95 GLY A N 1
ATOM 786 C CA . GLY A 1 105 ? -10.460 -25.386 10.209 1.00 17.54 95 GLY A CA 1
ATOM 787 C C . GLY A 1 105 ? -10.716 -26.121 11.538 1.00 17.80 95 GLY A C 1
ATOM 788 O O . GLY A 1 105 ? -10.571 -25.521 12.642 1.00 16.83 95 GLY A O 1
ATOM 789 N N . LEU A 1 106 ? -11.159 -27.375 11.452 1.00 18.09 96 LEU A N 1
ATOM 790 C CA . LEU A 1 106 ? -11.474 -28.127 12.694 1.00 18.53 96 LEU A CA 1
ATOM 791 C C . LEU A 1 106 ? -10.196 -28.377 13.551 1.00 19.44 96 LEU A C 1
ATOM 792 O O . LEU A 1 106 ? -10.238 -28.308 14.787 1.00 18.83 96 LEU A O 1
ATOM 797 N N . LYS A 1 107 ? -9.074 -28.670 12.891 1.00 20.10 97 LYS A N 1
ATOM 798 C CA A LYS A 1 107 ? -7.801 -28.758 13.570 0.50 21.00 97 LYS A CA 1
ATOM 799 C CA B LYS A 1 107 ? -7.795 -28.746 13.552 0.50 20.96 97 LYS A CA 1
ATOM 800 C C . LYS A 1 107 ? -7.518 -27.437 14.293 1.00 20.46 97 LYS A C 1
ATOM 801 O O . LYS A 1 107 ? -7.089 -27.438 15.464 1.00 20.23 97 LYS A O 1
ATOM 812 N N . ASP A 1 108 ? -7.718 -26.308 13.625 1.00 18.61 98 ASP A N 1
ATOM 813 C CA . ASP A 1 108 ? -7.414 -25.053 14.272 1.00 18.24 98 ASP A CA 1
ATOM 814 C C . ASP A 1 108 ? -8.415 -24.706 15.335 1.00 18.11 98 ASP A C 1
ATOM 815 O O . ASP A 1 108 ? -8.117 -23.979 16.268 1.00 18.66 98 ASP A O 1
ATOM 820 N N . LEU A 1 109 ? -9.624 -25.209 15.180 1.00 17.06 99 LEU A N 1
ATOM 821 C CA . LEU A 1 109 ? -10.658 -25.008 16.215 1.00 17.71 99 LEU A CA 1
ATOM 822 C C . LEU A 1 109 ? -10.229 -25.621 17.534 1.00 17.85 99 LEU A C 1
ATOM 823 O O . LEU A 1 109 ? -10.337 -24.985 18.602 1.00 18.42 99 LEU A O 1
ATOM 828 N 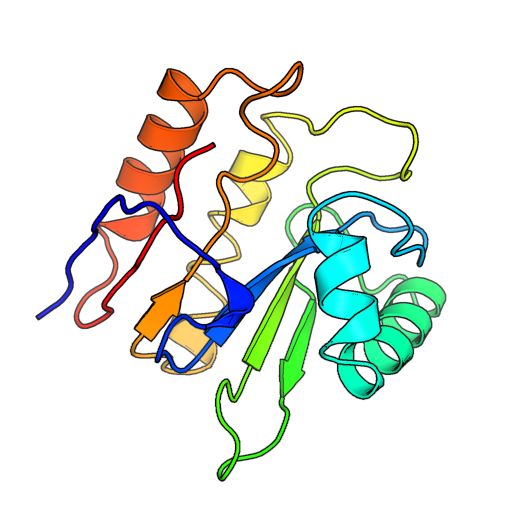N . VAL A 1 110 ? -9.719 -26.831 17.478 1.00 17.91 100 VAL A N 1
ATOM 829 C CA . VAL A 1 110 ? -9.168 -27.488 18.640 1.00 18.91 100 VAL A CA 1
ATOM 830 C C . VAL A 1 110 ? -8.047 -26.639 19.220 1.00 18.99 100 VAL A C 1
ATOM 831 O O . VAL A 1 110 ? -8.048 -26.345 20.449 1.00 19.30 100 VAL A O 1
ATOM 835 N N . CYS A 1 111 ? -7.132 -26.175 18.372 1.00 19.14 101 CYS A N 1
ATOM 836 C CA . CYS A 1 111 ? -6.031 -25.291 18.823 1.00 20.14 101 CYS A CA 1
ATOM 837 C C . CYS A 1 111 ? -6.534 -24.078 19.594 1.00 20.05 101 CYS A C 1
ATOM 838 O O . CYS A 1 111 ? -6.019 -23.769 20.680 1.00 20.81 101 CYS A O 1
ATOM 841 N N . ARG A 1 112 ? -7.531 -23.367 19.066 1.00 18.63 102 ARG A N 1
ATOM 842 C CA A ARG A 1 112 ? -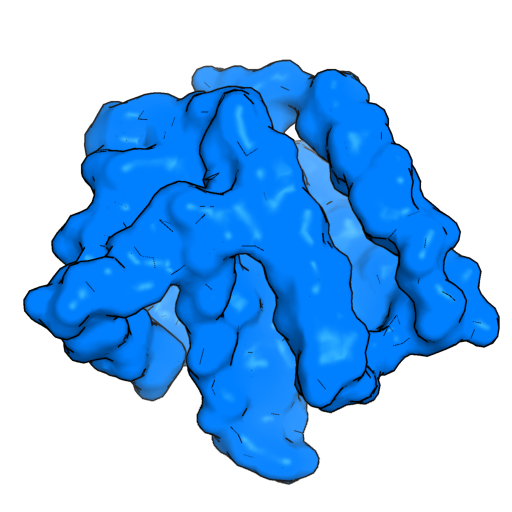7.967 -22.105 19.685 0.50 18.95 102 ARG A CA 1
ATOM 843 C CA B ARG A 1 112 ? -7.915 -22.128 19.698 0.50 18.91 102 ARG A CA 1
ATOM 844 C C . ARG A 1 112 ? -8.725 -22.378 20.974 1.00 18.76 102 ARG A C 1
ATOM 845 O O . ARG A 1 112 ? -8.613 -21.608 21.924 1.00 19.04 102 ARG A O 1
ATOM 860 N N . ILE A 1 113 ? -9.519 -23.441 20.983 1.00 18.40 103 ILE A N 1
ATOM 861 C CA . ILE A 1 113 ? -10.253 -23.849 22.219 1.00 19.13 103 ILE A CA 1
ATOM 862 C C . ILE A 1 113 ? -9.236 -24.083 23.328 1.00 20.74 103 ILE A C 1
ATOM 863 O O . ILE A 1 113 ? -9.385 -23.547 24.492 1.00 21.61 103 ILE A O 1
ATOM 868 N N . GLN A 1 114 ? -8.183 -24.816 23.012 1.00 21.40 104 GLN A N 1
ATOM 869 C CA . GLN A 1 114 ? -7.152 -25.135 24.008 1.00 24.69 104 GLN A CA 1
ATOM 870 C C . GLN A 1 114 ? -6.374 -23.930 24.436 1.00 25.00 104 GLN A C 1
ATOM 871 O O . GLN A 1 114 ? -6.187 -23.747 25.677 1.00 25.94 104 GLN A O 1
ATOM 877 N N . GLU A 1 115 ? -5.958 -23.084 23.498 1.00 23.75 105 GLU A N 1
ATOM 878 C CA . GLU A 1 115 ? -5.188 -21.840 23.770 1.00 24.84 105 GLU A CA 1
ATOM 879 C C . GLU A 1 115 ? -5.929 -20.941 24.741 1.00 24.67 105 GLU A C 1
ATOM 880 O O . GLU A 1 115 ? -5.324 -20.401 25.691 1.00 25.16 105 GLU A O 1
ATOM 886 N N . LEU A 1 116 ? -7.233 -20.819 24.515 1.00 23.48 106 LEU A N 1
ATOM 887 C CA . LEU A 1 116 ? -8.068 -19.883 25.219 1.00 24.31 106 LEU A CA 1
ATOM 888 C C . LEU A 1 116 ? -8.764 -20.529 26.421 1.00 25.07 106 LEU A C 1
ATOM 889 O O . LEU A 1 116 ? -9.446 -19.822 27.165 1.00 25.68 106 LEU A O 1
ATOM 894 N N . ARG A 1 117 ? -8.532 -21.827 26.655 1.00 24.83 107 ARG A N 1
ATOM 895 C CA . ARG A 1 117 ? -9.139 -22.566 27.776 1.00 25.65 107 ARG A CA 1
ATOM 896 C C . ARG A 1 117 ? -10.666 -22.386 27.759 1.00 23.72 107 ARG A C 1
ATOM 897 O O . ARG A 1 117 ? -11.330 -22.265 28.801 1.00 24.13 107 ARG A O 1
ATOM 905 N N . VAL A 1 118 ? -11.218 -22.456 26.552 1.00 21.68 108 VAL A N 1
ATOM 906 C CA . VAL A 1 118 ? -12.684 -22.400 26.380 1.00 20.95 108 VAL A CA 1
ATOM 907 C C . VAL A 1 118 ? -13.343 -23.674 26.860 1.00 21.48 108 VAL A C 1
ATOM 908 O O . VAL A 1 118 ? -12.843 -24.773 26.588 1.00 21.38 108 VAL A O 1
ATOM 912 N N . ARG A 1 119 ? -14.429 -23.548 27.668 1.00 21.87 109 ARG A N 1
ATOM 913 C CA . ARG A 1 119 ? -15.036 -24.717 28.293 1.00 22.62 109 ARG A CA 1
ATOM 914 C C . ARG A 1 119 ? -16.384 -25.074 27.664 1.00 21.74 109 ARG A C 1
ATOM 915 O O . ARG A 1 119 ? -16.941 -26.120 27.967 1.00 22.27 109 ARG A O 1
ATOM 923 N N . SER A 1 120 ? -16.922 -24.185 26.836 1.00 20.79 110 SER A N 1
ATOM 924 C CA . SER A 1 120 ? -18.154 -24.510 26.103 1.00 20.65 110 SER A CA 1
ATOM 925 C C . SER A 1 120 ? -18.198 -23.721 24.819 1.00 19.59 110 SER A C 1
ATOM 926 O O . SER A 1 120 ? -17.768 -22.575 24.774 1.00 18.9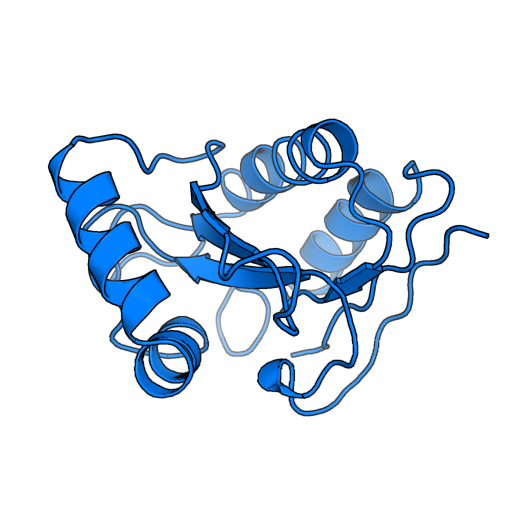7 110 SER A O 1
ATOM 929 N N . ILE A 1 121 ? -18.672 -24.370 23.753 1.00 19.13 111 ILE A N 1
ATOM 930 C CA . ILE A 1 121 ? -18.641 -23.786 22.413 1.00 18.39 111 ILE A CA 1
ATOM 931 C C . ILE A 1 121 ? -19.792 -24.370 21.604 1.00 18.00 111 ILE A C 1
ATOM 932 O O . ILE A 1 121 ? -20.184 -25.523 21.796 1.00 19.01 111 ILE A O 1
ATOM 937 N N . ALA A 1 122 ? -20.345 -23.550 20.716 1.00 17.53 112 ALA A N 1
ATOM 938 C CA . ALA A 1 122 ? -21.395 -23.976 19.805 1.00 17.65 112 ALA A CA 1
ATOM 939 C C . ALA A 1 122 ? -21.004 -23.626 18.377 1.00 17.57 112 ALA A C 1
ATOM 940 O O . ALA A 1 122 ? -20.452 -22.568 18.137 1.00 17.25 112 ALA A O 1
ATOM 942 N N . LEU A 1 123 ? -21.392 -24.530 17.490 1.00 17.54 113 LEU A N 1
ATOM 943 C CA . LEU A 1 123 ? -21.032 -24.483 16.091 1.00 18.38 113 LEU A CA 1
ATOM 944 C C . LEU A 1 123 ? -22.266 -24.677 15.223 1.00 18.25 113 LEU A C 1
ATOM 945 O O . LEU A 1 123 ? -23.161 -25.447 15.568 1.00 18.74 113 LEU A O 1
ATOM 950 N N . PRO A 1 124 ? -22.280 -24.037 14.044 1.00 17.81 114 PRO A N 1
ATOM 951 C CA . PRO A 1 124 ? -23.188 -24.439 12.991 1.00 19.04 114 PRO A CA 1
ATOM 952 C C . PRO A 1 124 ? -22.682 -25.691 12.283 1.00 19.54 114 PRO A C 1
ATOM 953 O O . PRO A 1 124 ? -21.596 -26.122 12.523 1.00 18.52 114 PRO A O 1
ATOM 957 N N . PRO A 1 125 ? -23.413 -26.157 11.257 1.00 21.48 115 PRO A N 1
ATOM 958 C CA . PRO A 1 125 ? -22.961 -27.418 10.650 1.00 23.14 115 PRO A CA 1
ATOM 959 C C . PRO A 1 125 ? -21.831 -27.256 9.587 1.00 23.50 115 PRO A C 1
ATOM 960 O O . PRO A 1 125 ? -21.746 -28.050 8.655 1.00 27.58 115 PRO A O 1
ATOM 964 N N . LEU A 1 126 ? -21.005 -26.243 9.754 1.00 21.62 116 LEU A N 1
ATOM 965 C CA . LEU A 1 126 ? -19.818 -25.963 8.914 1.00 20.62 116 LEU A CA 1
ATOM 966 C C . LEU A 1 126 ? -20.020 -26.134 7.416 1.00 22.69 116 LEU A C 1
ATOM 967 O O . LEU A 1 126 ? -19.245 -26.817 6.773 1.00 24.95 116 LEU A O 1
ATOM 972 N N . GLY A 1 127 ? -20.993 -25.433 6.904 1.00 22.74 117 GLY A N 1
ATOM 973 C CA . GLY A 1 127 ? -21.223 -25.372 5.476 1.00 24.75 117 GLY A CA 1
ATOM 974 C C . GLY A 1 127 ? -21.972 -26.568 4.931 1.00 26.46 117 GLY A C 1
ATOM 975 O O . GLY A 1 127 ? -22.073 -26.738 3.692 1.00 26.77 117 GLY A O 1
ATOM 976 N N . ALA A 1 128 ? -22.401 -27.463 5.799 1.00 26.71 118 ALA A N 1
ATOM 977 C CA . ALA A 1 128 ? -23.158 -28.670 5.425 1.00 30.21 118 ALA A CA 1
ATOM 978 C C . ALA A 1 128 ? -24.635 -28.361 5.338 1.00 32.78 118 ALA A C 1
ATOM 979 O O . ALA A 1 128 ? -25.132 -27.477 6.007 1.00 32.44 118 ALA A O 1
ATOM 981 N N . GLY A 1 129 ? -25.322 -29.110 4.497 1.00 36.72 119 GLY A N 1
ATOM 982 C CA . GLY A 1 129 ? -26.742 -28.988 4.387 1.00 39.88 119 GLY A CA 1
ATOM 983 C C . GLY A 1 129 ? -27.157 -27.991 3.334 1.00 41.86 119 GLY A C 1
ATOM 984 O O . GLY A 1 129 ? -26.371 -27.161 2.861 1.00 39.50 119 GLY A O 1
ATOM 985 N N . ASN A 1 130 ? -28.417 -28.103 2.945 1.00 44.17 120 ASN A N 1
ATOM 986 C CA . ASN A 1 130 ? -29.063 -27.112 2.134 1.00 46.15 120 ASN A CA 1
ATOM 987 C C . ASN A 1 130 ? -28.246 -26.732 0.920 1.00 45.11 120 ASN A C 1
ATOM 988 O O . ASN A 1 130 ? -28.011 -25.559 0.681 1.00 47.81 120 ASN A O 1
ATOM 993 N N . GLY A 1 131 ? -27.821 -27.738 0.140 1.00 43.79 121 GLY A N 1
ATOM 994 C CA . GLY A 1 131 ? -27.056 -27.513 -1.076 1.00 42.50 121 GLY A CA 1
ATO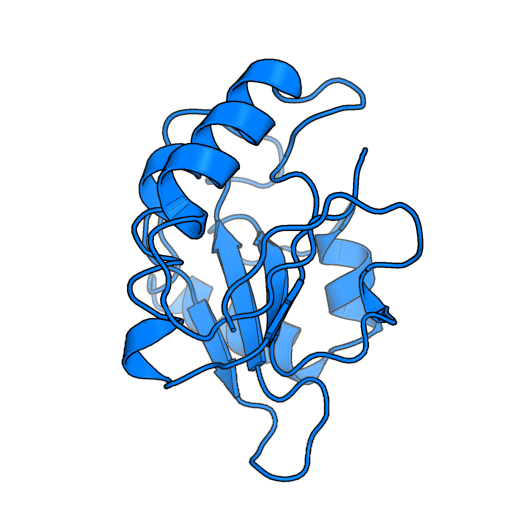M 995 C C . GLY A 1 131 ? -25.552 -27.442 -0.887 1.00 39.31 121 GLY A C 1
ATOM 996 O O . GLY A 1 131 ? -24.802 -27.320 -1.854 1.00 39.91 121 GLY A O 1
ATOM 997 N N . GLY A 1 132 ? -25.098 -27.529 0.360 1.00 37.22 122 GLY A N 1
ATOM 998 C CA . GLY A 1 132 ? -23.687 -27.437 0.652 1.00 33.51 122 GLY A CA 1
ATOM 999 C C . GLY A 1 132 ? -23.000 -28.786 0.822 1.00 32.88 122 GLY A C 1
ATOM 1000 O O . GLY A 1 132 ? -23.213 -29.701 0.061 1.00 33.31 122 GLY A O 1
ATOM 1001 N N . LEU A 1 133 ? -22.064 -28.865 1.773 1.00 27.76 123 LEU A N 1
ATOM 1002 C CA . LEU A 1 133 ? -21.320 -30.078 1.974 1.00 27.43 123 LEU A CA 1
ATOM 1003 C C . LEU A 1 133 ? -22.216 -31.187 2.518 1.00 28.29 123 LEU A C 1
ATOM 1004 O O . LEU A 1 133 ? -23.214 -30.904 3.142 1.00 28.82 123 LEU A O 1
ATOM 1009 N N . PRO A 1 134 ? -21.819 -32.453 2.342 1.00 29.98 124 PRO A N 1
ATOM 1010 C CA . PRO A 1 134 ? -22.628 -33.563 2.857 1.00 31.80 124 PRO A CA 1
ATOM 1011 C C . PRO A 1 134 ? -22.507 -33.680 4.375 1.00 31.79 124 PRO A C 1
ATOM 1012 O O . PRO A 1 134 ? -21.397 -33.872 4.917 1.00 31.00 124 PRO A O 1
ATOM 1016 N N . TRP A 1 135 ? -23.636 -33.546 5.059 1.00 31.95 125 TRP A N 1
ATOM 1017 C CA . TRP A 1 135 ? -23.638 -33.488 6.511 1.00 31.86 125 TRP A CA 1
ATOM 1018 C C . TRP A 1 135 ? -23.075 -34.740 7.190 1.00 32.76 125 TRP A C 1
ATOM 1019 O O . TRP A 1 135 ? -22.273 -34.600 8.112 1.00 31.02 125 TRP A O 1
ATOM 1030 N N . PRO A 1 136 ? -23.379 -35.948 6.669 1.00 34.82 126 PRO A N 1
ATOM 1031 C CA . PRO A 1 136 ? -22.799 -37.134 7.332 1.00 36.46 126 PRO A CA 1
ATOM 1032 C C . PRO A 1 136 ? -21.271 -37.073 7.467 1.00 35.71 126 PRO A C 1
ATOM 1033 O O . PRO A 1 136 ? -20.725 -37.417 8.508 1.00 34.96 126 PRO A O 1
ATOM 1037 N N . GLU A 1 137 ? -20.611 -36.615 6.415 1.00 35.97 127 GLU A N 1
ATOM 1038 C CA . GLU A 1 137 ? -19.160 -36.546 6.376 1.00 36.21 127 GLU A CA 1
ATOM 1039 C C . GLU A 1 137 ? -18.650 -35.425 7.241 1.00 31.71 127 GLU A C 1
ATOM 1040 O O . GLU A 1 137 ? -17.668 -35.607 7.972 1.00 32.36 127 GLU A O 1
ATOM 1046 N N . VAL A 1 138 ? -19.338 -34.283 7.218 1.00 28.74 128 VAL A N 1
ATOM 1047 C CA . VAL A 1 138 ? -18.952 -33.148 8.090 1.00 26.96 128 VAL A CA 1
ATOM 1048 C C . VAL A 1 138 ? -19.155 -33.541 9.550 1.00 27.31 128 VAL A C 1
ATOM 1049 O O . VAL A 1 138 ? -18.272 -33.287 10.392 1.00 25.00 128 VAL A O 1
ATOM 1053 N N . LYS A 1 139 ? -20.330 -34.130 9.862 1.00 28.05 129 LYS A N 1
ATOM 1054 C CA . LYS A 1 139 ? -20.597 -34.601 11.229 1.00 30.24 129 LYS A CA 1
ATOM 1055 C C . LYS A 1 139 ? -19.484 -35.549 11.702 1.00 30.59 129 LYS A C 1
ATOM 1056 O O . LYS A 1 139 ? -18.957 -35.377 12.791 1.00 29.81 129 LYS A O 1
ATOM 1062 N N . GLN A 1 140 ? -19.054 -36.459 10.839 1.00 32.33 130 GLN A N 1
ATOM 1063 C CA . GLN A 1 140 ? -18.008 -37.425 11.170 1.00 34.81 130 GLN A CA 1
ATOM 1064 C C . GLN A 1 140 ? -16.692 -36.726 11.513 1.00 33.00 130 GLN A C 1
ATOM 1065 O O . GLN A 1 140 ? -16.042 -37.044 12.517 1.00 33.14 130 GLN A O 1
ATOM 1071 N N . ARG A 1 141 ? -16.320 -35.744 10.699 1.00 31.21 131 ARG A N 1
ATOM 1072 C CA . ARG A 1 141 ? -15.098 -34.988 10.938 1.00 30.87 131 ARG A CA 1
ATOM 1073 C C . ARG A 1 141 ? -15.185 -34.157 12.210 1.00 28.62 131 ARG A C 1
ATOM 1074 O O . ARG A 1 141 ? -14.187 -33.982 12.913 1.00 26.94 131 ARG A O 1
ATOM 1082 N N . ILE A 1 142 ? -16.361 -33.609 12.492 1.00 26.59 132 ILE A N 1
ATOM 1083 C CA . ILE A 1 142 ? -16.545 -32.865 13.749 1.00 26.51 132 ILE A CA 1
ATOM 1084 C C . ILE A 1 142 ? -16.350 -33.816 14.932 1.00 28.08 132 ILE A C 1
ATOM 1085 O O . ILE A 1 142 ? -15.623 -33.506 15.875 1.00 27.31 132 ILE A O 1
ATOM 1090 N N . GLN A 1 143 ? -16.945 -34.993 14.838 1.00 30.64 133 GLN A N 1
ATOM 1091 C CA . GLN A 1 143 ? -16.816 -36.000 15.924 1.00 34.99 133 GLN A CA 1
ATOM 1092 C C . GLN A 1 143 ? -15.378 -36.391 16.152 1.00 36.23 133 GLN A C 1
ATOM 1093 O O . GLN A 1 143 ? -14.903 -36.420 17.307 1.00 37.38 133 GLN A O 1
ATOM 1099 N N . GLU A 1 144 ? -14.684 -36.694 15.071 1.00 38.60 134 GLU A N 1
ATOM 1100 C CA . 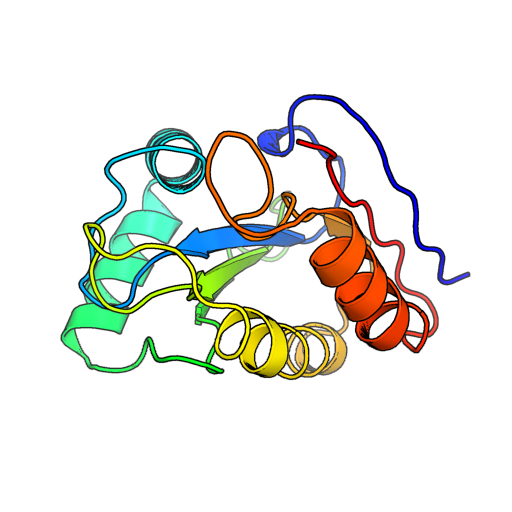GLU A 1 144 ? -13.260 -37.039 15.145 1.00 42.29 134 GLU A CA 1
ATOM 1101 C C . GLU A 1 144 ? -12.447 -35.939 15.805 1.00 40.71 134 GLU A C 1
ATOM 1102 O O . GLU A 1 144 ? -11.589 -36.206 16.664 1.00 37.97 134 GLU A O 1
ATOM 1108 N N . ALA A 1 145 ? -12.667 -34.706 15.366 1.00 38.55 135 ALA A N 1
ATOM 1109 C CA . ALA A 1 145 ? -11.912 -33.568 15.903 1.00 37.64 135 ALA A CA 1
ATOM 1110 C C . ALA A 1 145 ? -12.257 -33.226 17.358 1.00 38.56 135 ALA A C 1
ATOM 1111 O O . ALA A 1 145 ? -11.368 -32.947 18.171 1.00 37.92 135 ALA A O 1
ATOM 1113 N N . LEU A 1 146 ? -13.530 -33.267 17.707 1.00 41.26 136 LEU A N 1
ATOM 1114 C CA . LEU A 1 146 ? -14.016 -32.544 18.891 1.00 43.68 136 LEU A CA 1
ATOM 1115 C C . LEU A 1 146 ? -14.528 -33.451 20.002 1.00 54.58 136 LEU A C 1
ATOM 1116 O O . LEU A 1 146 ? -15.101 -32.969 20.990 1.00 55.06 136 LEU A O 1
ATOM 1121 N N . GLU A 1 147 ? -14.314 -34.751 19.865 1.00 63.29 137 GLU A N 1
ATOM 1122 C CA . GLU A 1 147 ? -14.478 -35.658 21.000 1.00 70.68 137 GLU A CA 1
ATOM 1123 C C . GLU A 1 147 ? -13.129 -35.886 21.722 1.00 72.35 137 GLU A C 1
ATOM 1124 O O . GLU A 1 147 ? -13.100 -36.396 22.853 1.00 72.16 137 GLU A O 1
ATOM 1130 N N . ALA A 1 148 ? -12.035 -35.402 21.112 1.00 71.14 138 ALA A N 1
ATOM 1131 C CA . ALA A 1 148 ? -10.712 -35.385 21.768 1.00 69.65 138 ALA A CA 1
ATOM 1132 C C . ALA A 1 148 ? -10.439 -34.067 22.549 1.00 64.26 138 ALA A C 1
ATOM 1133 O O . ALA A 1 148 ? -9.281 -33.636 22.674 1.00 67.26 138 ALA A O 1
ATOM 1135 N N . LEU A 1 149 ? -11.506 -33.442 23.056 1.00 54.87 139 LEU A N 1
ATOM 1136 C CA . LEU A 1 149 ? -11.407 -32.266 23.912 1.00 46.64 139 LEU A CA 1
ATOM 1137 C C . LEU A 1 149 ? -11.903 -32.616 25.301 1.00 44.35 139 LEU A C 1
ATOM 1138 O O . LEU A 1 149 ? -13.144 -32.716 25.550 1.00 51.05 139 LEU A O 1
ATOM 1143 N N . GLU A 1 150 ? -10.981 -32.631 26.235 1.00 40.36 140 GLU A N 1
ATOM 1144 C CA A GLU A 1 150 ? -11.278 -32.910 27.633 0.70 41.30 140 GLU A CA 1
ATOM 1145 C CA B GLU A 1 150 ? -11.333 -32.931 27.601 0.30 39.44 140 GLU A CA 1
ATOM 1146 C C . GLU A 1 150 ? -11.909 -31.694 28.281 1.00 37.25 140 GLU A C 1
ATOM 1147 O O . GLU A 1 150 ? -11.335 -30.614 28.239 1.00 35.92 140 GLU A O 1
ATOM 1158 N N . GLY A 1 151 ? -13.077 -31.865 28.879 1.00 35.43 141 GLY A N 1
ATOM 1159 C CA . GLY A 1 151 ? -13.679 -30.820 29.691 1.00 32.92 141 GLY A CA 1
ATOM 1160 C C . GLY A 1 151 ? -14.473 -29.765 28.928 1.00 29.79 141 GLY A C 1
ATOM 1161 O O . GLY A 1 151 ? -14.916 -28.774 29.509 1.00 28.45 141 GLY A O 1
ATOM 1162 N N . VAL A 1 152 ? -14.649 -29.966 27.626 1.00 27.05 142 VAL A N 1
ATOM 1163 C CA . VAL A 1 152 ? -15.323 -28.969 26.815 1.00 25.05 142 VAL A CA 1
ATOM 1164 C C . VAL A 1 152 ? -16.673 -29.462 26.364 1.00 25.96 142 VAL A C 1
ATOM 1165 O O . VAL A 1 152 ? -16.782 -30.569 25.806 1.00 27.24 142 VAL A O 1
ATOM 1169 N N . GLU A 1 153 ? -17.707 -28.679 26.646 1.00 25.78 143 GLU A N 1
ATOM 1170 C CA . GLU A 1 153 ? -19.078 -29.000 26.160 1.00 26.71 143 GLU A CA 1
ATOM 1171 C C . GLU A 1 153 ? -19.272 -28.396 24.791 1.00 24.07 143 GLU A C 1
ATOM 1172 O O . GLU A 1 153 ? -19.100 -27.209 24.661 1.00 23.36 143 GLU A O 1
ATOM 1178 N N . VAL A 1 154 ? -19.468 -29.241 23.767 1.00 24.18 144 VAL A N 1
ATOM 1179 C CA . VAL A 1 154 ? -19.575 -28.820 22.372 1.00 23.27 144 VAL A CA 1
ATOM 1180 C C . VAL A 1 154 ? -20.993 -29.071 21.875 1.00 23.79 144 VAL A C 1
ATOM 1181 O O . VAL A 1 154 ? -21.518 -30.186 22.002 1.00 25.82 144 VAL A O 1
ATOM 1185 N N . TRP A 1 155 ? -21.595 -28.011 21.358 1.00 22.80 145 TRP A N 1
ATOM 1186 C CA A TRP A 1 155 ? -22.936 -28.090 20.844 0.60 23.22 145 TRP A CA 1
ATOM 1187 C CA B TRP A 1 155 ? -23.000 -27.979 20.911 0.40 23.34 145 TRP A CA 1
ATOM 1188 C C . TRP A 1 155 ? -22.911 -27.796 19.390 1.00 22.96 145 TRP A C 1
ATOM 1189 O O . TRP A 1 155 ? -22.322 -26.790 18.954 1.00 22.32 145 TRP A O 1
ATOM 1210 N N . VAL A 1 156 ? -23.426 -28.739 18.599 1.00 23.96 146 VAL A N 1
ATOM 1211 C CA . VAL A 1 156 ? -23.434 -28.575 17.171 1.00 24.60 146 VAL A CA 1
ATOM 1212 C C . VAL A 1 156 ? -24.846 -28.461 16.730 1.00 25.64 146 VAL A C 1
ATOM 1213 O O . VAL A 1 156 ? -25.685 -29.301 17.060 1.00 27.07 146 VAL A O 1
ATOM 1217 N N . TYR A 1 157 ? -25.141 -27.355 16.061 1.00 25.38 147 TYR A N 1
ATOM 1218 C CA . TYR A 1 157 ? -26.462 -27.113 15.561 1.00 27.96 147 TYR A CA 1
ATOM 1219 C C . TYR A 1 157 ? -26.630 -27.761 14.186 1.00 30.58 147 TYR A C 1
ATOM 1220 O O . TYR A 1 157 ? -25.810 -27.542 13.291 1.00 31.45 147 TYR A O 1
ATOM 1229 N N . GLU A 1 158 ? -27.686 -28.576 14.055 1.00 33.21 148 GLU A N 1
ATOM 1230 C CA A GLU A 1 158 ? -27.899 -29.392 12.874 0.60 34.59 148 GLU A CA 1
ATOM 1231 C CA B GLU A 1 158 ? -27.992 -29.412 12.875 0.40 34.32 148 GLU A CA 1
ATOM 1232 C C . GLU A 1 158 ? -28.456 -28.510 11.753 1.00 34.08 148 GLU A C 1
ATOM 1233 O O . GLU A 1 158 ? -29.081 -27.506 12.037 1.00 33.17 148 GLU A O 1
ATOM 1244 N N . PRO A 1 159 ? -28.186 -28.888 10.470 1.00 33.96 149 PRO A N 1
ATOM 1245 C CA . PRO A 1 159 ? -28.757 -28.142 9.296 1.00 35.17 149 PRO A CA 1
ATOM 1246 C C . PRO A 1 159 ? -30.290 -27.984 9.304 1.00 36.05 149 PRO A C 1
ATOM 1247 O O . PRO A 1 159 ? -30.980 -28.955 9.626 1.00 39.14 149 PRO A O 1
#

Secondary structure (DSSP, 8-state):
--EEEEE-S-GGG--SSEEEEEE-SSS---SHHHHHHHHH-HHHHHHHHHHHHTT--BTTB-EEEE--TT-SS-EEEEEE--SSTTSPP-HHHHHHHHHHHHHHHHHHT--EEEE--TTBSTTSB-HHHHHHHHHHHHSS-TT-EEEEE--

Solvent-accessible surface area: 7802 Å² total; per-residue (Å²): 86,32,106,25,119,53,39,187,63,77,17,46,132,3,123,6,67,0,0,0,0,20,3,8,28,70,12,51,1,46,127,48,48,9,37,82,1,62,163,48,17,77,96,1,44,100,22,0,30,122,0,18,140,155,42,54,5,87,36,24,114,5,18,23,57,65,98,18,103,181,31,104,6,73,16,0,0,0,0,0,3,40,105,49,84,168,89,107,18,133,35,86,32,0,63,76,0,4,156,27,0,32,58,58,2,104,112,53,204,3,129,18,0,0,0,5,20,0,27,9,21,152,90,47,22,72,35,103,82,0,60,70,53,0,60,124,23,3,116,82,7,156,4,9,79,1,72,0,28,34,66

Organism: Thermus aquaticus (strain ATCC BAA-2747 / Y51MC23) (NCBI:txid498848)

Nearest PDB structures (foldseek):
  5m31-assembly1_A  TM=1.007E+00  e=9.069E-34  Thermus aquaticus Y51MC23
  5m3i-assembly2_B  TM=9.640E-01  e=7.091E-21  Mycobacterium tuberculosis
  4j5s-assembly1_A  TM=8.981E-01  e=1.304E-10  Homo sapiens
  2lgr-assembly1_A  TM=8.815E-01  e=1.579E-10  Homo sapiens
  2eee-assembly1_A  TM=8.642E-01  e=1.304E-10  Homo sapiens

Foldseek 3Di:
DEDEAEAADDQVPDQFQEEEAEDALQLDQDDDRSVVCCVVPVVVSVVSNVCSVVVQDDQLHWDKDACDPVDVNRIYTHQYQYHDPPDQRDPVSLLSSLQVVLVVCVVVVTQEYEYEQSRDDDPGDPSVVSVVSNCVSRVPDPRHYYYYHYD